Protein AF-A0A0F8YZ15-F1 (afdb_monomer_lite)

pLDDT: mean 90.93, std 8.67, range [54.19, 98.25]

Radius of gyration: 15.58 Å; chains: 1; bounding box: 30×29×46 Å

Secondary structure (DSSP, 8-state):
--SS--HHHHHHHHHHHHHTT--EEEEETTEEEEE--GGG--HHHHHHHHHT-S--EEEEEHHHHHHTT---TTSSEEEEEPPTT--HHHHHHHH-GGGTTTS----PPPB--SS--S--

Organism: NCBI:txid412755

Structure (mmCIF, N/CA/C/O backbone):
data_AF-A0A0F8YZ15-F1
#
_entry.id   AF-A0A0F8YZ15-F1
#
loop_
_atom_site.group_PDB
_atom_site.id
_atom_site.type_symbol
_atom_site.label_atom_id
_atom_site.label_alt_id
_atom_site.label_comp_id
_atom_site.label_asym_id
_atom_site.label_entity_id
_atom_site.label_seq_id
_atom_site.pdbx_PDB_ins_code
_atom_site.Cartn_x
_atom_site.Cartn_y
_atom_site.Cartn_z
_atom_site.occupancy
_atom_site.B_iso_or_equiv
_atom_site.auth_seq_id
_atom_site.auth_comp_id
_atom_site.auth_asym_id
_atom_site.auth_atom_id
_atom_site.pdbx_PDB_model_num
ATOM 1 N N . MET A 1 1 ? -18.264 15.072 27.218 1.00 60.34 1 MET A N 1
ATOM 2 C CA . MET A 1 1 ? -17.215 15.150 26.180 1.00 60.34 1 MET A CA 1
ATOM 3 C C . MET A 1 1 ? -16.302 13.956 26.360 1.00 60.34 1 MET A C 1
ATOM 5 O O . MET A 1 1 ? -15.931 13.676 27.492 1.00 60.34 1 MET A O 1
ATOM 9 N N . SER A 1 2 ? -16.033 13.218 25.287 1.00 84.12 2 SER A N 1
ATOM 10 C CA . SER A 1 2 ? -15.070 12.114 25.305 1.00 84.12 2 SER A CA 1
ATOM 11 C C . SER A 1 2 ? -13.671 12.677 25.061 1.00 84.12 2 SER A C 1
ATOM 13 O O . SER A 1 2 ? -13.533 13.595 24.261 1.00 84.12 2 SER A O 1
ATOM 15 N N . PHE A 1 3 ? -12.652 12.136 25.729 1.00 91.06 3 PHE A N 1
ATOM 16 C CA . PHE A 1 3 ? -11.243 12.420 25.417 1.00 91.06 3 PHE A CA 1
ATOM 17 C C . PHE A 1 3 ? -10.727 11.600 24.222 1.00 91.06 3 PHE A C 1
ATOM 19 O O . PHE A 1 3 ? -9.573 11.748 23.825 1.00 91.06 3 PHE A O 1
ATOM 26 N N . ALA A 1 4 ? -11.552 10.705 23.670 1.00 93.88 4 ALA A N 1
ATOM 27 C CA . ALA A 1 4 ? -11.209 9.977 22.459 1.00 93.88 4 ALA A CA 1
ATOM 28 C C . ALA A 1 4 ? -11.245 10.918 21.243 1.00 93.88 4 ALA A C 1
ATOM 30 O O . ALA A 1 4 ? -12.149 11.755 21.172 1.00 93.88 4 ALA A O 1
ATOM 31 N N . PRO A 1 5 ? -10.313 10.758 20.286 1.00 94.31 5 PRO A N 1
ATOM 32 C CA . PRO A 1 5 ? -10.276 11.598 19.103 1.00 94.31 5 PRO A CA 1
ATOM 33 C C . PRO A 1 5 ? -11.517 11.389 18.239 1.00 94.31 5 PRO A C 1
ATOM 35 O O . PRO A 1 5 ? -11.986 10.255 18.070 1.00 94.31 5 PRO A O 1
ATOM 38 N N . ASP A 1 6 ? -12.018 12.468 17.651 1.00 94.81 6 ASP A N 1
ATOM 39 C CA . ASP A 1 6 ? -13.100 12.387 16.676 1.00 94.81 6 ASP A CA 1
ATOM 40 C C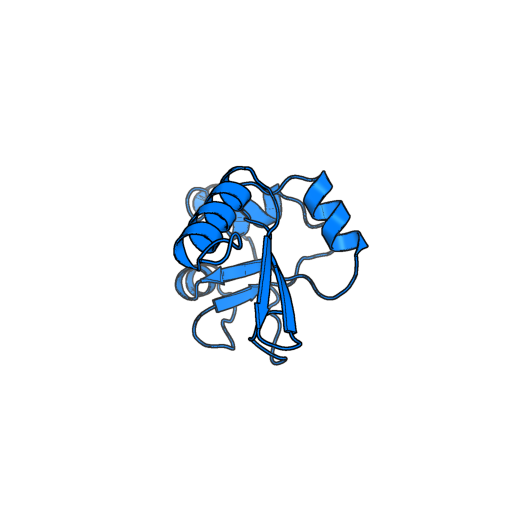 . ASP A 1 6 ? -12.619 11.819 15.324 1.00 94.81 6 ASP A C 1
ATOM 42 O O . ASP A 1 6 ? -11.435 11.544 15.107 1.00 94.81 6 ASP A O 1
ATOM 46 N N . ILE A 1 7 ? -13.548 11.605 14.387 1.00 94.44 7 ILE A N 1
ATOM 47 C CA . ILE A 1 7 ? -13.223 11.018 13.079 1.00 94.44 7 ILE A CA 1
ATOM 48 C C . ILE A 1 7 ? -12.300 11.909 12.232 1.00 94.44 7 ILE A C 1
ATOM 50 O O . ILE A 1 7 ? -11.473 11.401 11.473 1.00 94.44 7 ILE A O 1
ATOM 54 N N . THR A 1 8 ? -12.406 13.229 12.371 1.00 96.56 8 THR A N 1
ATOM 55 C CA . THR A 1 8 ? -11.570 14.194 11.651 1.00 96.56 8 THR A CA 1
ATOM 56 C C . THR A 1 8 ? -10.144 14.149 12.189 1.00 96.56 8 THR A C 1
ATOM 58 O O . THR A 1 8 ? -9.191 14.114 11.410 1.00 96.56 8 THR A O 1
ATOM 61 N N . GLU A 1 9 ? -9.987 14.079 13.510 1.00 97.06 9 GLU A N 1
ATOM 62 C CA . GLU A 1 9 ? -8.696 13.949 14.185 1.00 97.06 9 GLU A CA 1
ATOM 63 C C . GLU A 1 9 ? -8.028 12.605 13.880 1.00 97.06 9 GLU A C 1
ATOM 65 O O . GLU A 1 9 ? -6.829 12.565 13.592 1.00 97.06 9 GLU A O 1
ATOM 70 N N . GLN A 1 10 ? -8.789 11.506 13.875 1.00 96.25 10 GLN A N 1
ATOM 71 C CA . GLN A 1 10 ? -8.288 10.186 13.479 1.00 96.25 10 GLN A CA 1
ATOM 72 C C . GLN A 1 10 ? -7.816 10.179 12.020 1.00 96.25 10 GLN A C 1
ATOM 74 O O . GLN A 1 10 ? -6.724 9.690 11.729 1.00 96.25 10 GLN A O 1
ATOM 79 N N . LEU A 1 11 ? -8.585 10.780 11.104 1.00 96.94 11 LEU A N 1
ATOM 80 C CA . LEU A 1 11 ? -8.199 10.895 9.695 1.00 96.94 11 LEU A CA 1
ATOM 81 C C . LEU A 1 11 ? -6.948 11.765 9.512 1.00 96.94 11 LEU A C 1
ATOM 83 O O . LEU A 1 11 ? -6.069 11.431 8.714 1.00 96.94 11 LEU A O 1
ATOM 87 N N . ALA A 1 12 ? -6.854 12.881 10.237 1.00 98.00 12 ALA A N 1
ATOM 88 C CA . ALA A 1 12 ? -5.685 13.751 10.203 1.00 98.00 12 ALA A CA 1
ATOM 89 C C . ALA A 1 12 ? -4.426 13.012 10.678 1.00 98.00 12 ALA A C 1
ATOM 91 O O . ALA A 1 12 ? -3.394 13.088 10.008 1.00 98.00 12 ALA A O 1
ATOM 92 N N . ARG A 1 13 ? -4.533 12.245 11.772 1.00 97.19 13 ARG A N 1
ATOM 93 C CA . ARG A 1 13 ? -3.451 11.400 12.297 1.00 97.19 13 ARG A CA 1
ATOM 94 C C . ARG A 1 13 ? -3.045 10.320 11.303 1.00 97.19 13 ARG A C 1
ATOM 96 O O . ARG A 1 13 ? -1.886 10.292 10.918 1.00 97.19 13 ARG A O 1
ATOM 103 N N . ALA A 1 14 ? -3.992 9.545 10.772 1.00 97.56 14 ALA A N 1
ATOM 104 C CA . ALA A 1 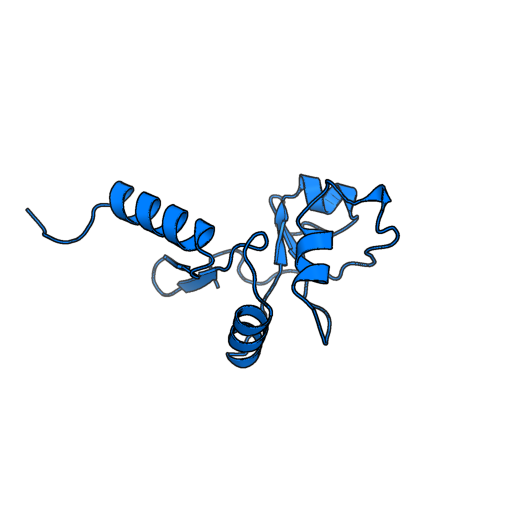14 ? -3.692 8.497 9.797 1.00 97.56 14 ALA A CA 1
ATOM 105 C C . ALA A 1 14 ? -2.960 9.038 8.552 1.00 97.56 14 ALA A C 1
ATOM 107 O O . ALA A 1 14 ? -2.014 8.431 8.056 1.00 97.56 14 ALA A O 1
ATOM 108 N N . ARG A 1 15 ? -3.350 10.220 8.053 1.00 97.62 15 ARG A N 1
ATOM 109 C CA . ARG A 1 15 ? -2.656 10.881 6.933 1.00 97.62 15 ARG A CA 1
ATOM 110 C C . ARG A 1 15 ? -1.258 11.374 7.308 1.00 97.62 15 ARG A C 1
ATOM 112 O O . ARG A 1 15 ? -0.384 11.389 6.446 1.00 97.62 15 ARG A O 1
ATOM 119 N N . ALA A 1 16 ? -1.061 11.862 8.531 1.00 98.25 16 ALA A N 1
ATOM 120 C CA . ALA A 1 16 ? 0.255 12.284 9.007 1.00 98.25 16 ALA A CA 1
ATOM 121 C C . ALA A 1 16 ? 1.181 11.073 9.169 1.00 98.25 16 ALA A C 1
ATOM 123 O O . ALA A 1 16 ? 2.305 11.097 8.677 1.00 98.25 16 ALA A O 1
ATOM 124 N N . ASP A 1 17 ? 0.665 10.001 9.763 1.00 98.25 17 ASP A N 1
ATOM 125 C CA . ASP A 1 17 ? 1.362 8.738 9.969 1.00 98.25 17 ASP A CA 1
ATOM 126 C C . ASP A 1 17 ? 1.844 8.158 8.639 1.00 98.25 17 ASP A C 1
ATOM 128 O O . ASP A 1 17 ? 3.045 7.950 8.470 1.00 98.25 17 ASP A O 1
ATOM 132 N N . LEU A 1 18 ? 0.959 8.032 7.643 1.00 98.00 18 LEU A N 1
ATOM 133 C CA . LEU A 1 18 ? 1.343 7.545 6.314 1.00 98.00 18 LEU A CA 1
ATOM 134 C C . LEU A 1 18 ? 2.429 8.412 5.655 1.00 98.00 18 LEU A C 1
ATOM 136 O O . LEU A 1 18 ? 3.360 7.865 5.075 1.00 98.00 18 LEU A O 1
ATOM 140 N N . ARG A 1 19 ? 2.383 9.745 5.798 1.00 97.44 19 ARG A N 1
ATOM 141 C CA . ARG A 1 19 ? 3.442 10.639 5.277 1.00 97.44 19 ARG A CA 1
ATOM 142 C C . ARG A 1 19 ? 4.779 10.491 5.999 1.00 97.44 19 ARG A C 1
ATOM 144 O O . ARG A 1 19 ? 5.817 10.778 5.415 1.00 97.44 19 ARG A O 1
ATOM 151 N N . MET A 1 20 ? 4.761 10.062 7.257 1.00 97.25 20 MET A N 1
ATOM 152 C CA . MET A 1 20 ? 5.960 9.728 8.032 1.00 97.25 20 MET A CA 1
ATOM 153 C C . MET A 1 20 ? 6.396 8.266 7.824 1.00 97.25 20 MET A C 1
ATOM 155 O O . MET A 1 20 ? 7.323 7.793 8.483 1.00 97.25 20 MET A O 1
ATOM 159 N N . GLY A 1 21 ? 5.724 7.527 6.935 1.00 96.69 21 GLY A N 1
ATOM 160 C CA . GLY A 1 21 ? 5.959 6.108 6.698 1.00 96.69 21 GLY A CA 1
ATOM 161 C C . GLY A 1 21 ? 5.492 5.199 7.828 1.00 96.69 21 GLY A C 1
ATOM 162 O O . GLY A 1 21 ? 5.926 4.054 7.891 1.00 96.69 21 GLY A O 1
ATOM 163 N N . VAL A 1 22 ? 4.642 5.676 8.735 1.00 97.81 22 VAL A N 1
ATOM 164 C CA . VAL A 1 22 ? 4.037 4.881 9.807 1.00 97.81 22 VAL A CA 1
ATOM 165 C C . VAL A 1 22 ? 2.802 4.146 9.255 1.00 97.81 22 VAL A C 1
ATOM 167 O O . VAL A 1 22 ? 1.896 4.793 8.728 1.00 97.81 22 VAL A O 1
ATOM 170 N N . PRO A 1 23 ? 2.749 2.801 9.340 1.00 97.12 23 PRO A N 1
ATOM 171 C CA . PRO A 1 23 ? 1.588 2.017 8.948 1.00 97.12 23 PRO A CA 1
ATOM 172 C C . PRO A 1 23 ? 0.364 2.366 9.786 1.00 97.12 23 PRO A C 1
ATOM 174 O O . PRO A 1 23 ? 0.478 2.628 10.983 1.00 97.12 23 PRO A O 1
ATOM 177 N N . VAL A 1 24 ? -0.811 2.290 9.172 1.00 97.38 24 VAL A N 1
ATOM 178 C CA . VAL A 1 24 ? -2.095 2.514 9.845 1.00 97.38 24 VAL A CA 1
ATOM 179 C C . VAL A 1 24 ? -2.969 1.276 9.727 1.00 97.38 24 VAL A C 1
ATOM 181 O O . VAL A 1 24 ? -2.844 0.514 8.770 1.00 97.38 24 VAL A O 1
ATOM 184 N N . VAL A 1 25 ? -3.876 1.084 10.683 1.00 95.62 25 VAL A N 1
ATOM 185 C CA . VAL A 1 25 ? -4.878 0.017 10.616 1.00 95.62 25 VAL A CA 1
ATOM 186 C C . VAL A 1 25 ? -6.220 0.613 10.211 1.00 95.62 25 VAL A C 1
ATOM 188 O O . VAL A 1 25 ? -6.724 1.520 10.872 1.00 95.62 25 VAL A O 1
ATOM 191 N N . LEU A 1 26 ? -6.809 0.098 9.134 1.00 93.00 26 LEU A N 1
ATOM 192 C CA . LEU A 1 26 ? -8.177 0.417 8.733 1.00 93.00 26 LEU A CA 1
ATOM 193 C C . LEU A 1 26 ? -9.093 -0.716 9.179 1.00 93.00 26 LEU A C 1
ATOM 195 O O . LEU A 1 26 ? -8.963 -1.825 8.676 1.00 93.00 26 LEU A O 1
ATOM 199 N N . ALA A 1 27 ? -10.018 -0.444 10.098 1.00 91.56 27 ALA A N 1
ATOM 200 C CA . ALA A 1 27 ? -10.938 -1.447 10.625 1.00 91.56 27 ALA A CA 1
ATOM 201 C C . ALA A 1 27 ? -12.396 -1.150 10.251 1.00 91.56 27 ALA A C 1
ATOM 203 O O . ALA A 1 27 ? -12.839 0.000 10.259 1.00 91.56 27 ALA A O 1
ATOM 204 N N . LYS A 1 28 ? -13.159 -2.204 9.958 1.00 87.31 28 LYS A N 1
ATOM 205 C CA . LYS A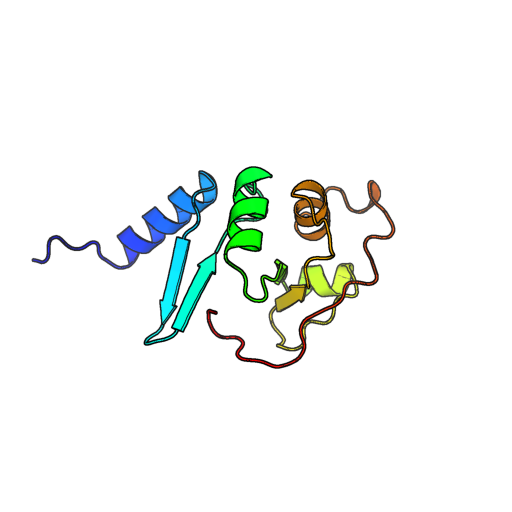 1 28 ? -14.606 -2.170 9.742 1.00 87.31 28 LYS A CA 1
ATOM 206 C C . LYS A 1 28 ? -15.242 -3.403 10.384 1.00 87.31 28 LYS A C 1
ATOM 208 O O . LYS A 1 28 ? -15.189 -4.504 9.843 1.00 87.31 28 LYS A O 1
ATOM 213 N N . GLY A 1 29 ? -15.876 -3.215 11.541 1.00 87.94 29 GLY A N 1
ATOM 214 C CA . GLY A 1 29 ? -16.437 -4.328 12.308 1.00 87.94 29 GLY A CA 1
ATOM 215 C C . GLY A 1 29 ? -15.341 -5.306 12.740 1.00 87.94 29 GLY A C 1
ATOM 216 O O . GLY A 1 29 ? -14.375 -4.894 13.371 1.00 87.94 29 GLY A O 1
ATOM 217 N N . ALA A 1 30 ? -15.486 -6.584 12.384 1.00 87.25 30 ALA A N 1
ATOM 218 C CA . ALA A 1 30 ? -14.503 -7.630 12.686 1.00 87.25 30 ALA A CA 1
ATOM 219 C C . ALA A 1 30 ? -13.332 -7.699 11.683 1.00 87.25 30 ALA A C 1
ATOM 221 O O . ALA A 1 30 ? -12.442 -8.530 11.845 1.00 87.25 30 ALA A O 1
ATOM 222 N N . GLN A 1 31 ? -13.344 -6.867 10.638 1.00 86.44 31 GLN A N 1
ATOM 223 C CA . GLN A 1 31 ? -12.328 -6.849 9.587 1.00 86.44 31 GLN A CA 1
ATOM 224 C C . GLN A 1 31 ? -11.342 -5.706 9.815 1.00 86.44 31 GLN A C 1
ATOM 226 O O . GLN A 1 31 ? -11.749 -4.614 10.220 1.00 86.44 31 GLN A O 1
ATOM 231 N N . ALA A 1 32 ? -10.062 -5.936 9.536 1.00 90.44 32 ALA A N 1
ATOM 232 C CA . ALA A 1 32 ? -9.030 -4.915 9.633 1.00 90.44 32 ALA A CA 1
ATOM 233 C C . ALA A 1 32 ? -7.933 -5.147 8.595 1.00 90.44 32 ALA A C 1
ATOM 235 O O . ALA A 1 32 ? -7.612 -6.293 8.317 1.00 90.44 32 ALA A O 1
ATOM 236 N N . ALA A 1 33 ? -7.351 -4.060 8.088 1.00 9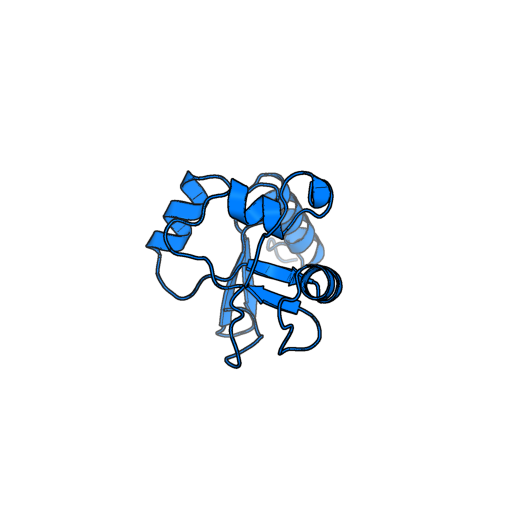1.69 33 ALA A N 1
ATOM 237 C CA . ALA A 1 33 ? -6.208 -4.065 7.184 1.00 91.69 33 ALA A CA 1
ATOM 238 C C . ALA A 1 33 ? -5.047 -3.264 7.751 1.00 91.69 33 ALA A C 1
ATOM 240 O O . ALA A 1 33 ? -5.249 -2.130 8.191 1.00 91.69 33 ALA A O 1
ATOM 241 N N . LEU A 1 34 ? -3.831 -3.800 7.653 1.00 95.25 34 LEU A N 1
ATOM 242 C CA . LEU A 1 34 ? -2.608 -3.027 7.855 1.00 95.25 34 LEU A CA 1
ATOM 243 C C . LEU A 1 34 ? -2.202 -2.363 6.536 1.00 95.25 34 LEU A C 1
ATOM 245 O O . LEU A 1 34 ? -1.895 -3.036 5.556 1.00 95.25 34 LEU A O 1
ATOM 249 N N . VAL A 1 35 ? -2.168 -1.033 6.515 1.00 96.31 35 VAL A N 1
ATOM 250 C CA . VAL A 1 35 ? -1.891 -0.244 5.312 1.00 96.31 35 VAL A CA 1
ATOM 251 C C . VAL A 1 35 ? -0.565 0.488 5.452 1.00 96.31 35 VAL A C 1
ATOM 253 O O . VAL A 1 35 ? -0.328 1.204 6.424 1.00 96.31 35 VAL A O 1
ATOM 256 N N . LEU A 1 36 ? 0.282 0.338 4.435 1.00 97.81 36 LEU A N 1
ATOM 257 C CA . LEU A 1 36 ? 1.536 1.063 4.274 1.00 97.81 36 LEU A CA 1
ATOM 258 C C . LEU A 1 36 ? 1.457 1.916 3.004 1.00 97.81 36 LEU A C 1
ATOM 260 O O . LEU A 1 36 ? 0.978 1.449 1.971 1.00 97.81 36 LEU A O 1
ATOM 264 N N . ALA A 1 37 ? 1.948 3.154 3.061 1.00 97.75 37 ALA A N 1
ATOM 265 C CA . ALA A 1 37 ? 2.051 3.997 1.876 1.00 97.75 37 ALA A CA 1
ATOM 266 C C . ALA A 1 37 ? 3.269 3.587 1.035 1.00 97.75 37 ALA A C 1
ATOM 268 O O . ALA A 1 37 ? 4.394 3.557 1.540 1.00 97.75 37 ALA A O 1
ATOM 269 N N . ALA A 1 38 ? 3.038 3.297 -0.251 1.00 97.06 38 ALA A N 1
ATOM 270 C CA . ALA A 1 38 ? 4.080 2.891 -1.197 1.00 97.06 38 ALA A CA 1
ATOM 271 C C . ALA A 1 38 ? 5.218 3.925 -1.290 1.00 97.06 38 ALA A C 1
ATOM 273 O O . ALA A 1 38 ? 6.384 3.551 -1.232 1.00 97.06 38 ALA A O 1
ATOM 274 N N . GLU A 1 39 ? 4.867 5.215 -1.321 1.00 96.50 39 GLU A N 1
ATOM 275 C CA . GLU A 1 39 ? 5.796 6.349 -1.469 1.00 96.50 39 GLU A CA 1
ATOM 276 C C . GLU A 1 39 ? 6.785 6.523 -0.303 1.00 96.50 39 GLU A C 1
ATOM 278 O O . GLU A 1 39 ? 7.833 7.144 -0.459 1.00 96.50 39 GLU A O 1
ATOM 283 N N . THR A 1 40 ? 6.475 5.951 0.862 1.00 97.25 40 THR A N 1
ATOM 284 C CA . THR A 1 40 ? 7.312 6.007 2.075 1.00 97.25 40 THR A CA 1
ATOM 285 C C . THR A 1 40 ? 7.795 4.629 2.534 1.00 97.25 40 THR A C 1
ATOM 287 O O . THR A 1 40 ? 8.316 4.482 3.642 1.00 97.25 40 THR A O 1
ATOM 290 N N . LEU A 1 41 ? 7.567 3.585 1.733 1.00 97.69 41 LEU A N 1
ATOM 291 C CA . LEU A 1 41 ? 7.848 2.209 2.124 1.00 97.69 41 LEU A CA 1
ATOM 292 C C . LEU A 1 41 ? 9.361 1.973 2.237 1.00 97.69 41 LEU A C 1
ATOM 294 O O . LEU A 1 41 ? 10.113 2.169 1.285 1.00 97.69 41 LEU A O 1
ATOM 298 N N . THR A 1 42 ? 9.812 1.493 3.395 1.00 97.94 42 THR A N 1
ATOM 299 C CA . THR A 1 42 ? 11.214 1.120 3.625 1.00 97.94 42 THR A CA 1
ATOM 300 C C . THR A 1 42 ? 11.418 -0.385 3.478 1.00 97.94 42 THR A C 1
ATOM 302 O O . THR A 1 42 ? 10.481 -1.172 3.616 1.00 97.94 42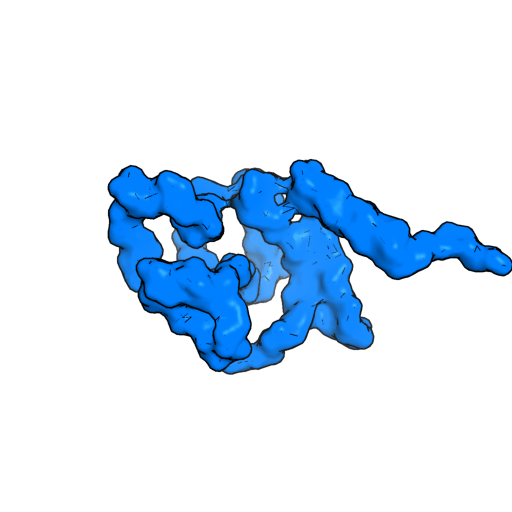 THR A O 1
ATOM 305 N N . ALA A 1 43 ? 12.666 -0.805 3.243 1.00 97.62 43 ALA A N 1
ATOM 306 C CA . ALA A 1 43 ? 13.014 -2.224 3.148 1.00 97.62 43 ALA A CA 1
ATOM 307 C C . ALA A 1 43 ? 12.677 -2.986 4.438 1.00 97.62 43 ALA A C 1
ATOM 309 O O . ALA A 1 43 ? 12.115 -4.075 4.366 1.00 97.62 43 ALA A O 1
ATOM 310 N N . GLN A 1 44 ? 12.948 -2.382 5.602 1.00 97.38 44 GLN A N 1
ATOM 311 C CA . GLN A 1 44 ? 12.619 -2.983 6.894 1.00 97.38 44 GLN A CA 1
ATOM 312 C C . GLN A 1 44 ? 11.109 -3.187 7.047 1.00 97.38 44 GLN A C 1
ATOM 314 O O . GLN A 1 44 ? 10.677 -4.292 7.335 1.00 97.38 44 GLN A O 1
ATOM 319 N N . ARG A 1 45 ? 10.290 -2.162 6.766 1.00 96.88 45 ARG A N 1
ATOM 320 C CA . ARG A 1 45 ? 8.828 -2.281 6.898 1.00 96.88 45 ARG A CA 1
ATOM 321 C C . ARG A 1 45 ? 8.224 -3.276 5.915 1.00 96.88 45 ARG A C 1
ATOM 323 O O . ARG A 1 45 ? 7.259 -3.952 6.259 1.00 96.88 45 ARG A O 1
ATOM 330 N N . LEU A 1 46 ? 8.782 -3.369 4.707 1.00 97.31 46 LEU A N 1
ATOM 331 C CA . LEU A 1 46 ? 8.382 -4.392 3.748 1.00 97.31 46 LEU A CA 1
ATOM 332 C C . LEU A 1 46 ? 8.735 -5.796 4.261 1.00 97.31 46 LEU A C 1
ATOM 334 O O . LEU A 1 46 ? 7.904 -6.693 4.187 1.00 97.31 46 LEU A O 1
ATOM 338 N N . ALA A 1 47 ? 9.932 -5.988 4.817 1.00 96.44 47 ALA A N 1
ATOM 339 C CA . ALA A 1 47 ? 10.316 -7.264 5.416 1.00 96.44 47 ALA A CA 1
ATOM 340 C C . ALA A 1 47 ? 9.405 -7.632 6.599 1.00 96.44 47 ALA A C 1
ATOM 342 O O . ALA A 1 47 ? 8.917 -8.758 6.658 1.00 96.44 47 ALA A O 1
ATOM 343 N N . ASP A 1 48 ? 9.115 -6.673 7.481 1.00 95.62 48 ASP A N 1
ATOM 344 C CA . ASP A 1 48 ? 8.257 -6.878 8.650 1.00 95.62 48 ASP A CA 1
ATOM 345 C C . ASP A 1 48 ? 6.838 -7.297 8.238 1.00 95.62 48 ASP A C 1
ATOM 347 O O . ASP A 1 48 ? 6.314 -8.282 8.754 1.00 95.62 48 ASP A O 1
ATOM 351 N N . VAL A 1 49 ? 6.218 -6.601 7.272 1.00 94.56 49 VAL A N 1
ATOM 352 C CA . VAL A 1 49 ? 4.856 -6.948 6.823 1.00 94.56 49 VAL A CA 1
ATOM 353 C C . VAL A 1 49 ? 4.810 -8.286 6.086 1.00 94.56 49 VAL A C 1
ATOM 355 O O . VAL A 1 49 ? 3.842 -9.025 6.232 1.00 94.56 49 VAL A O 1
ATOM 358 N N . LEU A 1 50 ? 5.859 -8.643 5.338 1.00 93.62 50 LEU A N 1
ATOM 359 C CA . LEU A 1 50 ? 5.961 -9.963 4.710 1.00 93.62 50 LEU A CA 1
ATOM 360 C C . LEU A 1 50 ? 6.139 -11.074 5.758 1.00 93.62 50 LEU A C 1
ATOM 362 O O . LEU A 1 50 ? 5.605 -12.168 5.582 1.00 93.62 50 LEU A O 1
ATOM 366 N N . ALA A 1 51 ? 6.851 -10.797 6.854 1.00 94.50 51 ALA A N 1
ATOM 367 C CA . ALA A 1 51 ? 7.075 -11.741 7.948 1.00 94.50 51 ALA A CA 1
ATOM 368 C C . ALA A 1 51 ? 5.837 -11.962 8.835 1.00 94.50 51 ALA A C 1
ATOM 370 O O . ALA A 1 51 ? 5.708 -13.038 9.419 1.00 94.50 51 ALA A O 1
ATOM 371 N N . LEU A 1 52 ? 4.907 -10.997 8.908 1.00 92.25 52 LEU A N 1
ATOM 372 C CA . LEU A 1 52 ? 3.605 -11.187 9.570 1.00 92.25 52 LEU A CA 1
ATOM 373 C C . LEU A 1 52 ? 2.770 -12.304 8.918 1.00 92.25 52 LEU A C 1
ATOM 375 O O . LEU A 1 52 ? 1.885 -12.867 9.563 1.00 92.25 52 LEU A O 1
ATOM 379 N N . GLY A 1 53 ? 3.061 -12.644 7.660 1.00 84.19 53 GLY A N 1
ATOM 380 C CA . GLY A 1 53 ? 2.306 -13.617 6.882 1.00 84.19 53 GLY A CA 1
ATOM 381 C C . GLY A 1 53 ? 1.044 -13.023 6.252 1.00 84.19 53 GLY A C 1
ATOM 382 O O . GLY A 1 53 ? 0.860 -11.810 6.177 1.00 84.19 53 GLY A O 1
ATOM 383 N N . GLY A 1 54 ? 0.174 -13.896 5.745 1.00 85.62 54 GLY A N 1
ATOM 384 C CA . GLY A 1 54 ? -1.001 -13.499 4.967 1.00 85.62 54 GLY A CA 1
ATOM 385 C C . GLY A 1 54 ? -0.701 -13.338 3.475 1.00 85.62 54 GLY A C 1
ATOM 386 O O . GLY A 1 54 ? 0.215 -13.960 2.939 1.00 85.62 54 GLY A O 1
ATOM 387 N N . ALA A 1 55 ? -1.513 -12.532 2.790 1.00 88.31 55 ALA A N 1
ATOM 388 C CA . ALA A 1 55 ? -1.425 -12.313 1.346 1.00 88.31 55 ALA A CA 1
ATOM 389 C C . ALA A 1 55 ? -1.367 -10.807 1.031 1.00 88.31 55 ALA A C 1
ATOM 391 O O . ALA A 1 55 ? -2.343 -10.259 0.515 1.00 88.31 55 ALA A O 1
ATOM 392 N N . PRO A 1 56 ? -0.258 -10.116 1.367 1.00 92.88 56 PRO A N 1
ATOM 393 C CA . PRO A 1 56 ? -0.133 -8.692 1.102 1.00 92.88 56 PRO A CA 1
ATOM 394 C C . PRO A 1 56 ? -0.207 -8.417 -0.400 1.00 92.88 56 PRO A C 1
ATOM 396 O O . PRO A 1 56 ? 0.334 -9.157 -1.228 1.00 92.88 56 PRO A O 1
ATOM 399 N N . VAL A 1 57 ? -0.868 -7.318 -0.742 1.00 94.75 57 VAL A N 1
ATOM 400 C CA . VAL A 1 57 ? -1.051 -6.864 -2.120 1.00 94.75 57 VAL A CA 1
ATOM 401 C C . VAL A 1 57 ? -0.663 -5.400 -2.245 1.00 94.75 57 VAL A C 1
ATOM 403 O O . VAL A 1 57 ? -0.861 -4.602 -1.331 1.00 94.75 57 VAL A O 1
ATOM 406 N N . LEU A 1 58 ? -0.151 -5.027 -3.412 1.00 96.12 58 LEU A N 1
ATOM 407 C CA . LEU A 1 58 ? -0.003 -3.635 -3.798 1.00 96.12 58 LEU A CA 1
ATOM 408 C C . LEU A 1 58 ? -1.306 -3.176 -4.455 1.00 96.12 58 LEU A C 1
ATOM 410 O O . LEU A 1 58 ? -1.631 -3.580 -5.574 1.00 96.12 58 LEU A O 1
ATOM 414 N N . ALA A 1 59 ? -2.065 -2.341 -3.749 1.00 94.94 59 ALA A N 1
ATOM 415 C CA . ALA A 1 59 ? -3.271 -1.729 -4.287 1.00 94.94 59 ALA A CA 1
ATOM 416 C C . ALA A 1 59 ? -2.908 -0.535 -5.183 1.00 94.94 59 ALA A C 1
ATOM 418 O O . ALA A 1 59 ? -2.312 0.439 -4.726 1.00 94.94 59 ALA A O 1
ATOM 419 N N . ILE A 1 60 ? -3.300 -0.595 -6.456 1.00 95.25 60 ILE A N 1
ATOM 420 C CA . ILE A 1 60 ? -3.173 0.518 -7.406 1.00 95.25 60 ILE A CA 1
ATOM 421 C C . ILE A 1 60 ? -4.539 0.911 -7.958 1.00 95.25 60 ILE A C 1
ATOM 423 O O . ILE A 1 60 ? -5.437 0.082 -8.100 1.00 95.25 60 ILE A O 1
ATOM 427 N N . THR A 1 61 ? -4.697 2.189 -8.297 1.00 94.69 61 THR A N 1
ATOM 428 C CA . THR A 1 61 ? -5.936 2.704 -8.902 1.00 94.69 61 THR A CA 1
ATOM 429 C C . THR A 1 61 ? -6.226 2.037 -10.251 1.00 94.69 61 THR A C 1
ATOM 431 O O . THR A 1 61 ? -5.297 1.647 -10.962 1.00 94.69 61 THR A O 1
ATOM 434 N N . ALA A 1 62 ? -7.503 1.964 -10.648 1.00 93.50 62 ALA A N 1
ATOM 435 C CA . ALA A 1 62 ? -7.905 1.425 -11.953 1.00 93.50 62 ALA A CA 1
ATOM 436 C C . ALA A 1 62 ? -7.162 2.087 -13.130 1.00 93.50 62 ALA A C 1
ATOM 438 O O . ALA A 1 62 ? -6.654 1.389 -14.004 1.00 93.50 62 ALA A O 1
ATOM 439 N N . ARG A 1 63 ? -6.995 3.419 -13.098 1.00 94.81 63 ARG A N 1
ATOM 440 C CA . ARG A 1 63 ? -6.240 4.168 -14.119 1.00 94.81 63 ARG A CA 1
ATOM 441 C C . ARG A 1 63 ? -4.791 3.689 -14.234 1.00 94.81 63 ARG A C 1
ATOM 443 O O . ARG A 1 63 ? -4.274 3.524 -15.333 1.00 94.81 63 ARG A O 1
ATOM 450 N N . ARG A 1 64 ? -4.121 3.464 -13.098 1.00 94.75 64 ARG A N 1
ATOM 451 C CA . ARG A 1 64 ? -2.743 2.953 -13.083 1.00 94.75 64 ARG A CA 1
ATOM 452 C C . ARG A 1 64 ? -2.682 1.515 -13.594 1.00 94.75 64 ARG A C 1
ATOM 454 O O . ARG A 1 64 ? -1.786 1.178 -14.364 1.00 94.75 64 ARG A O 1
ATOM 461 N N . ALA A 1 65 ? -3.642 0.689 -13.183 1.00 94.69 65 ALA A N 1
ATOM 462 C CA . ALA A 1 65 ? -3.745 -0.699 -13.607 1.00 94.69 65 ALA A CA 1
ATOM 463 C C . ALA A 1 65 ? -3.910 -0.822 -15.129 1.00 94.69 65 ALA A C 1
ATOM 465 O O . ALA A 1 65 ? -3.212 -1.621 -15.746 1.00 94.69 65 ALA A O 1
ATOM 466 N N . GLU A 1 66 ? -4.748 0.021 -15.737 1.00 93.62 66 GLU A N 1
ATOM 467 C CA . GLU A 1 66 ? -4.938 0.092 -17.189 1.00 93.62 66 GLU A CA 1
ATOM 468 C C . GLU A 1 66 ? -3.619 0.370 -17.925 1.00 93.62 66 GLU A C 1
ATOM 470 O O . GLU A 1 66 ? -3.246 -0.383 -18.826 1.00 93.62 66 GLU A O 1
ATOM 475 N N . THR A 1 67 ? -2.857 1.381 -17.487 1.00 92.94 67 THR A N 1
ATOM 476 C CA . THR A 1 67 ? -1.539 1.702 -18.066 1.00 92.94 67 THR A CA 1
ATOM 477 C C . THR A 1 67 ? -0.570 0.519 -17.990 1.00 92.94 67 THR A C 1
ATOM 479 O O . THR A 1 67 ? 0.137 0.226 -18.953 1.00 92.94 67 THR A O 1
ATOM 482 N N . LEU A 1 68 ? -0.554 -0.192 -16.860 1.00 93.69 68 LEU A N 1
ATOM 483 C CA . LEU A 1 68 ? 0.348 -1.323 -16.622 1.00 93.69 68 LEU A CA 1
ATOM 484 C C . LEU A 1 68 ? -0.201 -2.668 -17.124 1.00 93.69 68 LEU A C 1
ATOM 486 O O . LEU A 1 68 ? 0.435 -3.703 -16.916 1.00 93.69 68 LEU A O 1
ATOM 490 N N . LYS A 1 69 ? -1.374 -2.676 -17.774 1.00 92.88 69 LYS A N 1
ATOM 491 C CA . LYS A 1 69 ? -2.101 -3.888 -18.195 1.00 92.88 69 LYS A CA 1
ATOM 492 C C . LYS A 1 69 ? -2.355 -4.876 -17.042 1.00 92.88 69 LYS A C 1
ATOM 494 O O . LYS A 1 69 ? -2.431 -6.088 -17.254 1.00 92.88 69 LYS A O 1
ATOM 499 N N . ALA A 1 70 ? -2.501 -4.365 -15.821 1.00 93.88 70 ALA A N 1
ATOM 500 C CA . ALA A 1 70 ? -2.953 -5.117 -14.657 1.00 93.88 70 ALA A CA 1
ATOM 501 C C . ALA A 1 70 ? -4.488 -5.152 -14.621 1.00 93.88 70 ALA A C 1
ATOM 503 O O . ALA A 1 70 ? -5.155 -4.176 -14.960 1.00 93.88 70 ALA A O 1
ATOM 504 N N . ARG A 1 71 ? -5.074 -6.278 -14.202 1.00 93.50 71 ARG A N 1
ATOM 505 C CA . ARG A 1 71 ? -6.535 -6.443 -14.179 1.00 93.50 71 ARG A CA 1
ATOM 506 C C . ARG A 1 71 ? -7.123 -5.909 -12.872 1.00 93.50 71 ARG A C 1
ATOM 508 O O . ARG A 1 71 ? -6.809 -6.410 -11.795 1.00 93.50 71 ARG A O 1
ATOM 515 N N . ALA A 1 72 ? -8.011 -4.925 -12.975 1.00 92.38 72 ALA A N 1
ATOM 516 C CA . ALA A 1 72 ? -8.826 -4.441 -11.863 1.00 92.38 72 ALA A CA 1
ATOM 517 C C . ALA A 1 72 ? -10.131 -5.250 -11.787 1.00 92.38 72 ALA A C 1
ATOM 519 O O . ALA A 1 72 ? -11.144 -4.860 -12.362 1.00 92.38 72 ALA A O 1
ATOM 520 N N . TYR A 1 73 ? -10.105 -6.405 -11.116 1.00 88.88 73 TYR A N 1
ATOM 521 C CA . TYR A 1 73 ? -11.287 -7.276 -11.014 1.00 88.88 73 TYR A CA 1
ATOM 522 C C . TYR A 1 73 ? -12.458 -6.628 -10.264 1.00 88.88 73 TYR A C 1
ATOM 524 O O . TYR A 1 73 ? -13.610 -6.941 -10.551 1.00 88.88 73 TYR A O 1
ATOM 532 N N . ASP A 1 74 ? -12.155 -5.697 -9.361 1.00 80.56 74 ASP A N 1
ATOM 533 C CA . ASP A 1 74 ? -13.116 -5.075 -8.448 1.00 80.56 74 ASP A CA 1
ATOM 534 C C . ASP A 1 74 ? -13.606 -3.701 -8.974 1.00 80.56 74 ASP A C 1
ATOM 536 O O . ASP A 1 74 ? -14.238 -2.925 -8.260 1.00 80.56 74 ASP A O 1
ATOM 540 N N . GLY A 1 75 ? -13.269 -3.360 -10.226 1.00 80.69 75 GLY A N 1
ATOM 541 C CA . GLY A 1 75 ? -13.683 -2.141 -10.935 1.00 80.69 75 GLY A CA 1
ATOM 542 C C . GLY A 1 75 ? -12.897 -0.874 -10.580 1.00 80.69 75 GLY A C 1
ATOM 543 O O . GLY A 1 75 ? -12.533 -0.114 -11.473 1.00 80.69 75 GLY A O 1
ATOM 544 N N . ASN A 1 76 ? -12.575 -0.659 -9.302 1.00 86.94 76 ASN A N 1
ATOM 545 C CA . ASN A 1 76 ? -11.985 0.610 -8.839 1.00 86.94 76 ASN A CA 1
ATOM 546 C C . ASN A 1 76 ? -10.472 0.548 -8.581 1.00 86.94 76 ASN A C 1
ATOM 548 O O . ASN A 1 76 ? -9.774 1.564 -8.659 1.00 86.94 76 ASN A O 1
ATOM 552 N N . LEU A 1 77 ? -9.954 -0.639 -8.276 1.00 90.88 77 LEU A N 1
ATOM 553 C CA . LEU A 1 77 ? -8.544 -0.868 -7.988 1.00 90.88 77 LEU A CA 1
ATOM 554 C C . LEU A 1 77 ? -8.100 -2.239 -8.496 1.00 90.88 77 LEU A C 1
ATOM 556 O O . LEU A 1 77 ? -8.913 -3.148 -8.676 1.00 90.88 77 LEU A O 1
ATOM 560 N N . ALA A 1 78 ? -6.797 -2.384 -8.709 1.00 93.62 78 ALA A N 1
ATOM 561 C CA . ALA A 1 78 ? -6.156 -3.674 -8.901 1.00 93.62 78 ALA A CA 1
ATOM 562 C C . ALA A 1 78 ? -5.316 -4.011 -7.668 1.00 93.62 78 ALA A C 1
ATOM 564 O O . ALA A 1 78 ? -4.560 -3.175 -7.172 1.00 93.62 78 ALA A O 1
ATOM 565 N N . ARG A 1 79 ? -5.440 -5.252 -7.196 1.00 94.44 79 ARG A N 1
ATOM 566 C CA . ARG A 1 79 ? -4.623 -5.822 -6.120 1.00 94.44 79 ARG A CA 1
ATOM 567 C C . ARG A 1 79 ? -3.496 -6.629 -6.745 1.00 94.44 79 ARG A C 1
ATOM 569 O O . ARG A 1 79 ? -3.704 -7.776 -7.133 1.00 94.44 79 ARG A O 1
ATOM 576 N N . VAL A 1 80 ? -2.334 -6.011 -6.919 1.00 95.62 80 VAL A N 1
ATOM 577 C CA . VAL A 1 80 ? -1.162 -6.649 -7.527 1.00 95.62 80 VAL A CA 1
ATOM 578 C C . VAL A 1 80 ? -0.473 -7.524 -6.483 1.00 95.62 80 VAL A C 1
ATOM 580 O O . VAL A 1 80 ? -0.159 -7.056 -5.391 1.00 95.62 80 VAL A O 1
ATOM 583 N N . LEU A 1 81 ? -0.242 -8.794 -6.811 1.00 95.00 81 LEU A N 1
ATOM 584 C CA . LEU A 1 81 ? 0.492 -9.711 -5.943 1.00 95.00 81 LEU A CA 1
ATOM 585 C C . LEU A 1 81 ? 1.964 -9.297 -5.881 1.00 95.00 81 LEU A C 1
ATOM 587 O O . LEU A 1 81 ? 2.570 -8.995 -6.913 1.00 95.00 81 LEU A O 1
ATOM 591 N N . LEU A 1 82 ? 2.543 -9.307 -4.682 1.00 94.56 82 LEU A N 1
ATOM 592 C CA . LEU A 1 82 ? 3.974 -9.072 -4.523 1.00 94.56 82 LEU A CA 1
ATOM 593 C C . LEU A 1 82 ? 4.743 -10.313 -5.010 1.00 94.56 82 LEU A C 1
ATOM 595 O O . LEU A 1 82 ? 4.457 -11.420 -4.546 1.00 94.56 82 LEU A O 1
ATOM 599 N N . PRO A 1 83 ? 5.710 -10.172 -5.935 1.00 92.69 83 PRO A N 1
ATOM 600 C CA . PRO A 1 83 ? 6.549 -11.285 -6.345 1.00 92.69 83 PRO A CA 1
ATOM 601 C C . PRO A 1 83 ? 7.475 -11.713 -5.197 1.00 92.69 83 PRO A C 1
ATOM 603 O O . PRO A 1 83 ? 7.778 -10.913 -4.303 1.00 92.69 83 PRO A O 1
ATOM 606 N N . PRO A 1 84 ? 8.000 -12.948 -5.237 1.00 90.31 84 PRO A N 1
ATOM 607 C CA . PRO A 1 84 ? 9.079 -13.355 -4.348 1.00 90.31 84 PRO A CA 1
ATOM 608 C C . PRO A 1 84 ? 10.254 -12.373 -4.441 1.00 90.31 84 PRO A C 1
ATOM 610 O O . PRO A 1 84 ? 10.713 -12.052 -5.536 1.00 90.31 84 PRO A O 1
ATOM 613 N N . GLY A 1 85 ? 10.725 -11.878 -3.295 1.00 91.12 85 GLY A N 1
ATOM 614 C CA . GLY A 1 85 ? 11.818 -10.902 -3.250 1.00 91.12 85 GLY A CA 1
ATOM 615 C C . GLY A 1 85 ? 11.432 -9.484 -3.686 1.00 91.12 85 GLY A C 1
ATOM 616 O O . GLY A 1 85 ? 12.314 -8.717 -4.070 1.00 91.12 85 GLY A O 1
ATOM 617 N N . ALA A 1 86 ? 10.143 -9.121 -3.644 1.00 94.19 86 ALA A N 1
ATOM 618 C CA . ALA A 1 86 ? 9.700 -7.746 -3.865 1.00 94.19 86 ALA A CA 1
ATOM 619 C C . ALA A 1 86 ? 10.520 -6.751 -3.024 1.00 94.19 86 ALA A C 1
ATOM 621 O O . ALA A 1 86 ? 10.75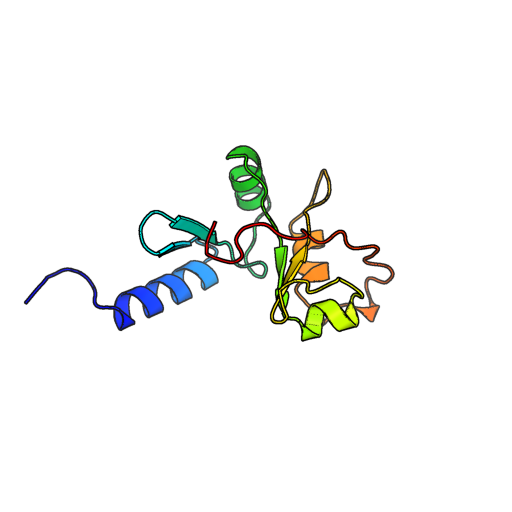4 -6.956 -1.833 1.00 94.19 86 ALA A O 1
ATOM 622 N N . THR A 1 87 ? 10.938 -5.654 -3.652 1.00 96.19 87 THR A N 1
ATOM 623 C CA . THR A 1 87 ? 11.704 -4.578 -3.012 1.00 96.19 87 THR A CA 1
ATOM 624 C C . THR A 1 87 ? 10.873 -3.296 -2.955 1.00 96.19 87 THR A C 1
ATOM 626 O O . THR A 1 87 ? 9.952 -3.134 -3.763 1.00 96.19 87 THR A O 1
ATOM 629 N N . PRO A 1 88 ? 11.207 -2.329 -2.079 1.00 97.00 88 PRO A N 1
ATOM 630 C CA . PRO A 1 88 ? 10.562 -1.017 -2.111 1.00 97.00 88 PRO A CA 1
ATOM 631 C C . PRO A 1 88 ? 10.693 -0.329 -3.475 1.00 97.00 88 PRO A C 1
ATOM 633 O O . PRO A 1 88 ? 9.746 0.289 -3.944 1.00 97.00 88 PRO A O 1
ATOM 636 N N . ALA A 1 89 ? 11.828 -0.508 -4.161 1.00 94.50 89 ALA A N 1
ATOM 637 C CA . ALA A 1 89 ? 12.034 0.020 -5.509 1.00 94.50 89 ALA A CA 1
ATOM 638 C C . ALA A 1 89 ? 11.069 -0.601 -6.533 1.00 94.50 89 ALA A C 1
ATOM 640 O O . ALA A 1 89 ? 10.525 0.112 -7.373 1.00 94.50 89 ALA A O 1
ATOM 641 N N . TRP A 1 90 ? 10.805 -1.910 -6.448 1.00 94.56 90 TRP A N 1
ATOM 642 C CA . TRP A 1 90 ? 9.800 -2.563 -7.290 1.00 94.56 90 TRP A CA 1
ATOM 643 C C . TRP A 1 90 ? 8.395 -2.019 -7.005 1.00 94.56 90 TRP A C 1
ATOM 645 O O . TRP A 1 90 ? 7.692 -1.638 -7.943 1.00 94.56 90 TRP A O 1
ATOM 655 N N . VAL A 1 91 ? 8.021 -1.904 -5.724 1.00 96.06 91 VAL A N 1
ATOM 656 C CA . VAL A 1 91 ? 6.728 -1.339 -5.300 1.00 96.06 91 VAL A CA 1
ATOM 657 C C . VAL A 1 91 ? 6.558 0.078 -5.848 1.00 96.06 91 VAL A C 1
ATOM 659 O O . VAL A 1 91 ? 5.554 0.367 -6.502 1.00 96.06 91 VAL A O 1
ATOM 662 N N . GLN A 1 92 ? 7.566 0.932 -5.660 1.00 94.88 92 GLN A N 1
ATOM 663 C CA . GLN A 1 92 ? 7.552 2.306 -6.148 1.00 94.88 92 GLN A CA 1
ATOM 664 C C . GLN A 1 92 ? 7.475 2.363 -7.674 1.00 94.88 92 GLN A C 1
ATOM 666 O O . GLN A 1 92 ? 6.695 3.143 -8.207 1.00 94.88 92 GLN A O 1
ATOM 671 N N . SER A 1 93 ? 8.202 1.497 -8.388 1.00 93.50 93 SER A N 1
ATOM 672 C CA . SER A 1 93 ? 8.155 1.457 -9.856 1.00 93.50 93 SER A CA 1
ATOM 673 C C . SER A 1 93 ? 6.747 1.166 -10.395 1.00 93.50 93 SER A C 1
ATOM 675 O O . SER A 1 93 ? 6.370 1.642 -11.464 1.00 93.50 93 SER A O 1
ATOM 677 N N . ILE A 1 94 ? 5.938 0.405 -9.655 1.00 94.69 94 ILE A N 1
ATOM 678 C CA . ILE A 1 94 ? 4.553 0.116 -10.033 1.00 94.69 94 ILE A CA 1
ATOM 679 C C . ILE A 1 94 ? 3.625 1.241 -9.587 1.00 94.69 94 ILE A C 1
ATOM 681 O O . ILE A 1 94 ? 2.723 1.609 -10.337 1.00 94.69 94 ILE A O 1
ATOM 685 N N . ALA A 1 95 ? 3.828 1.802 -8.397 1.00 94.31 95 ALA A N 1
ATOM 686 C CA . ALA A 1 95 ? 2.965 2.844 -7.851 1.00 94.31 95 ALA A CA 1
ATOM 687 C C . ALA A 1 95 ? 3.119 4.192 -8.579 1.00 94.31 95 ALA A C 1
ATOM 689 O O . ALA A 1 95 ? 2.118 4.857 -8.851 1.00 94.31 95 ALA A O 1
ATOM 690 N N . ASP A 1 96 ? 4.349 4.567 -8.932 1.00 92.50 96 ASP A N 1
ATOM 691 C CA . ASP A 1 96 ? 4.696 5.888 -9.450 1.00 92.50 96 ASP A CA 1
ATOM 692 C C . ASP A 1 96 ? 4.803 5.902 -10.987 1.00 92.50 96 ASP A C 1
ATOM 694 O O . ASP A 1 96 ? 5.649 5.207 -11.558 1.00 92.50 96 ASP A O 1
ATOM 698 N N . PRO A 1 97 ? 3.960 6.679 -11.692 1.00 91.62 97 PRO A N 1
ATOM 699 C CA . PRO A 1 97 ? 4.025 6.796 -13.145 1.00 91.62 97 PRO A CA 1
ATOM 700 C C . PRO A 1 97 ? 5.202 7.635 -13.666 1.00 91.62 97 PRO A C 1
ATOM 702 O O . PRO A 1 97 ? 5.498 7.544 -14.858 1.00 91.62 97 PRO A O 1
ATOM 705 N N . ALA A 1 98 ? 5.863 8.457 -12.840 1.00 89.50 98 ALA A N 1
ATOM 706 C CA . ALA A 1 98 ? 6.861 9.433 -13.300 1.00 89.50 98 ALA A CA 1
ATOM 707 C C . ALA A 1 98 ? 8.061 8.792 -14.025 1.00 89.50 98 ALA A C 1
ATOM 709 O O . ALA A 1 98 ? 8.648 9.390 -14.933 1.00 89.50 98 ALA A O 1
ATOM 710 N N . ASP A 1 99 ? 8.386 7.550 -13.664 1.00 82.81 99 ASP A N 1
ATOM 711 C CA . ASP A 1 99 ? 9.567 6.830 -14.142 1.00 82.81 99 ASP A CA 1
ATOM 712 C C . ASP A 1 99 ? 9.217 5.704 -15.126 1.00 82.81 99 ASP A C 1
ATOM 714 O O . ASP A 1 99 ? 10.025 4.811 -15.404 1.00 82.81 99 ASP A O 1
ATOM 718 N N . ASP A 1 100 ? 8.013 5.734 -15.705 1.00 87.06 100 ASP A N 1
ATOM 719 C CA . ASP A 1 100 ? 7.531 4.621 -16.516 1.00 87.06 100 ASP A CA 1
ATOM 720 C C . ASP A 1 100 ? 8.360 4.318 -17.752 1.00 87.06 100 ASP A C 1
ATOM 722 O O . ASP A 1 100 ? 8.625 3.154 -18.052 1.00 87.06 100 ASP A O 1
ATOM 726 N N . LEU A 1 101 ? 8.817 5.372 -18.417 1.00 84.38 101 LEU A N 1
ATOM 727 C CA . LEU A 1 101 ? 9.650 5.268 -19.608 1.00 84.38 101 LEU A CA 1
ATOM 728 C C . LEU A 1 101 ? 11.106 4.916 -19.279 1.00 84.38 101 LEU A C 1
ATOM 730 O O . LEU A 1 101 ? 11.807 4.380 -20.132 1.00 84.38 101 LEU A O 1
ATOM 734 N N . ARG A 1 102 ? 11.562 5.196 -18.051 1.00 82.25 102 ARG A N 1
ATOM 735 C CA . ARG A 1 102 ? 12.927 4.882 -17.595 1.00 82.25 102 ARG A CA 1
ATOM 736 C C . ARG A 1 102 ? 13.069 3.428 -17.139 1.00 82.25 102 ARG A C 1
ATOM 738 O O . ARG A 1 102 ? 14.160 2.876 -17.228 1.00 82.25 102 ARG A O 1
ATOM 745 N N . ALA A 1 103 ? 11.975 2.803 -16.705 1.00 76.56 103 ALA A N 1
ATOM 746 C CA . ALA A 1 103 ? 11.918 1.395 -16.314 1.00 76.56 103 ALA A CA 1
ATOM 747 C C . ALA A 1 103 ? 10.868 0.637 -17.155 1.00 76.56 103 ALA A C 1
ATOM 749 O O . ALA A 1 103 ? 9.743 0.419 -16.682 1.00 76.56 103 ALA A O 1
ATOM 750 N N . PRO A 1 104 ? 11.192 0.263 -18.409 1.00 76.62 104 PRO A N 1
ATOM 751 C CA . PRO A 1 104 ? 10.263 -0.456 -19.276 1.00 76.62 104 PRO A CA 1
ATOM 752 C C . PRO A 1 104 ? 9.996 -1.889 -18.774 1.00 76.62 104 PRO A C 1
ATOM 754 O O . PRO A 1 104 ? 10.743 -2.432 -17.965 1.00 76.62 104 PRO A O 1
ATOM 757 N N . MET A 1 105 ? 8.937 -2.520 -19.297 1.00 81.00 105 MET A N 1
ATOM 758 C CA . MET A 1 105 ? 8.625 -3.952 -19.103 1.00 81.00 105 MET A CA 1
ATOM 759 C C . MET A 1 105 ? 8.305 -4.392 -17.657 1.00 81.00 105 MET A C 1
ATOM 761 O O . MET A 1 105 ? 8.699 -5.471 -17.230 1.00 81.00 105 MET A O 1
ATOM 765 N N . LYS A 1 106 ? 7.510 -3.617 -16.907 1.00 82.31 106 LYS A N 1
ATOM 766 C CA . LYS A 1 106 ? 7.104 -3.929 -15.513 1.00 82.31 106 LYS A CA 1
ATOM 767 C C . LYS A 1 106 ? 6.154 -5.132 -15.333 1.00 82.31 106 LYS A C 1
ATOM 769 O O . LYS A 1 106 ? 5.662 -5.358 -14.232 1.00 82.31 106 LYS A O 1
ATOM 774 N N . GLY A 1 107 ? 5.843 -5.871 -16.396 1.00 82.62 107 GLY A N 1
ATOM 775 C CA . GLY A 1 107 ? 4.835 -6.932 -16.398 1.00 82.62 107 GLY A CA 1
ATOM 776 C C . GLY A 1 107 ? 5.348 -8.259 -16.969 1.00 82.62 107 GLY A C 1
ATOM 777 O O . GLY A 1 107 ? 6.469 -8.320 -17.469 1.00 82.62 107 GLY A O 1
ATOM 778 N N . PRO A 1 108 ? 4.520 -9.317 -16.946 1.00 88.75 108 PRO A N 1
ATOM 779 C CA . PRO A 1 108 ? 3.105 -9.311 -16.566 1.00 88.75 108 PRO A CA 1
ATOM 780 C C . PRO A 1 108 ? 2.886 -9.194 -15.050 1.00 88.75 108 PRO A C 1
ATOM 782 O O . PRO A 1 108 ? 3.524 -9.888 -14.264 1.00 88.75 108 PRO A O 1
ATOM 785 N N . LEU A 1 109 ? 1.944 -8.338 -14.643 1.00 94.19 109 LEU A N 1
ATOM 786 C CA . LEU A 1 109 ? 1.531 -8.219 -13.244 1.00 94.19 109 LEU A CA 1
ATOM 787 C C . LEU A 1 109 ? 0.427 -9.231 -12.929 1.00 94.19 109 LEU A C 1
ATOM 789 O O . LEU A 1 109 ? -0.629 -9.242 -13.567 1.00 94.19 109 LEU A O 1
ATOM 793 N N . GLN A 1 110 ? 0.660 -10.064 -11.916 1.00 94.56 110 GLN A N 1
ATOM 794 C CA . GLN A 1 110 ? -0.368 -10.951 -11.382 1.00 94.56 110 GLN A CA 1
ATOM 795 C C . GLN A 1 110 ? -1.265 -10.168 -10.426 1.00 94.56 110 GLN A C 1
ATOM 797 O O . GLN A 1 110 ? -0.787 -9.429 -9.569 1.00 94.56 110 GLN A O 1
ATOM 802 N N . THR A 1 111 ? -2.576 -10.319 -10.585 1.00 94.31 111 THR A N 1
ATOM 803 C CA . THR A 1 111 ? -3.582 -9.604 -9.792 1.00 94.31 111 THR A CA 1
ATOM 804 C C . THR A 1 111 ? -4.476 -10.601 -9.075 1.00 94.31 111 THR A C 1
ATOM 806 O O . THR A 1 111 ? -4.918 -11.582 -9.678 1.00 94.31 111 THR A O 1
ATOM 809 N N . ALA A 1 112 ? -4.722 -10.364 -7.787 1.00 91.62 112 ALA A N 1
ATOM 810 C CA . ALA A 1 112 ? -5.598 -11.201 -6.981 1.00 91.62 112 ALA A CA 1
ATOM 811 C C . ALA A 1 112 ? -7.025 -11.151 -7.545 1.00 91.62 112 ALA A C 1
ATOM 813 O O . ALA A 1 112 ? -7.579 -10.071 -7.754 1.00 91.62 112 ALA A O 1
ATOM 814 N N . ARG A 1 113 ? -7.611 -12.323 -7.808 1.00 89.12 113 ARG A N 1
ATOM 815 C CA . ARG A 1 113 ? -8.978 -12.469 -8.323 1.00 89.12 113 ARG A CA 1
ATOM 816 C C . ARG A 1 113 ? -9.900 -12.969 -7.216 1.00 89.12 113 ARG A C 1
ATOM 818 O O . ARG A 1 113 ? -9.618 -14.002 -6.617 1.00 89.12 113 ARG A O 1
ATOM 825 N N . GLY A 1 114 ? -11.037 -12.301 -7.029 1.00 78.25 114 GLY A N 1
ATOM 826 C CA . GLY A 1 114 ? -11.999 -12.658 -5.983 1.00 78.25 114 GLY A CA 1
ATOM 827 C C . GLY A 1 114 ? -11.462 -12.386 -4.573 1.00 78.25 114 GLY A C 1
ATOM 828 O O . GLY A 1 114 ? -10.516 -11.619 -4.397 1.00 78.25 114 GLY A O 1
ATOM 829 N N . GLY A 1 115 ? -12.071 -13.008 -3.565 1.00 70.69 115 GLY A N 1
ATOM 830 C CA . GLY A 1 115 ? -11.836 -12.661 -2.160 1.00 70.69 115 GLY A CA 1
ATOM 831 C C . GLY A 1 115 ? -12.598 -11.403 -1.740 1.00 70.69 115 GLY A C 1
ATOM 832 O O . GLY A 1 115 ? -13.198 -10.726 -2.574 1.00 70.69 115 GLY A O 1
ATOM 833 N N . ASP A 1 116 ? -12.598 -11.118 -0.440 1.00 67.12 116 ASP A N 1
ATOM 834 C CA . ASP A 1 116 ? -13.221 -9.902 0.075 1.00 67.12 116 ASP A CA 1
ATOM 835 C C . ASP A 1 116 ? -12.399 -8.676 -0.345 1.00 67.12 116 ASP A C 1
ATOM 837 O O . ASP A 1 116 ? -11.178 -8.629 -0.185 1.00 67.12 116 ASP A O 1
ATOM 841 N N . THR A 1 117 ? -13.078 -7.699 -0.937 1.00 63.00 117 THR A N 1
ATOM 842 C CA . THR A 1 117 ? -12.499 -6.420 -1.359 1.00 63.00 117 THR A CA 1
ATOM 843 C C . THR A 1 117 ? -12.585 -5.370 -0.255 1.00 63.00 117 THR A C 1
ATOM 845 O O . THR A 1 117 ? -12.141 -4.237 -0.447 1.00 63.00 117 THR A O 1
ATOM 848 N N . ALA A 1 118 ? -13.199 -5.710 0.881 1.00 65.12 118 ALA A N 1
ATOM 849 C CA . ALA A 1 118 ? -13.113 -4.939 2.106 1.00 65.12 118 ALA A CA 1
ATOM 850 C C . ALA A 1 118 ? -11.685 -4.970 2.683 1.00 65.12 118 ALA A C 1
ATOM 852 O O . ALA A 1 118 ? -10.789 -5.662 2.191 1.00 65.12 118 ALA A O 1
ATOM 853 N N . ALA A 1 119 ? -11.469 -4.161 3.720 1.00 59.09 119 ALA A N 1
ATOM 854 C CA . ALA A 1 119 ? -10.198 -4.103 4.431 1.00 59.09 119 ALA A CA 1
ATOM 855 C C . ALA A 1 119 ? -9.843 -5.495 5.002 1.00 59.09 119 ALA A C 1
ATOM 857 O O . ALA A 1 119 ? -10.653 -6.068 5.727 1.00 59.09 119 ALA A O 1
ATOM 858 N N . HIS A 1 120 ? -8.661 -6.018 4.662 1.00 54.19 120 HIS A N 1
ATOM 859 C CA . HIS A 1 120 ? -8.103 -7.314 5.068 1.00 54.19 120 HIS A CA 1
ATOM 860 C C . HIS A 1 120 ? -6.646 -7.193 5.516 1.00 54.19 120 HIS A C 1
ATOM 862 O O . HIS A 1 120 ? -5.965 -6.258 5.032 1.00 54.19 120 HIS A O 1
#

Sequence (120 aa):
MSFAPDITEQLARARADLRMGVPVVLAKGAQAALVLAAETLTAQRLADVLALGGAPVLAITARRAETLKARAYDGNLARVLLPPGATPAWVQSIADPADDLRAPMKGPLQTARGGDTAAH

Foldseek 3Di:
DDPDDDPVRVVVVCVVCLVCQHWDWDDDVVAIATDTRLVSDAQVNVVVVVVVDDFAFLKEFPVLCVVLVHDPQVVGIWTFGADVPRGSVLSCQSHDPPCDVVDDDNDDTDTDHDDDPPHD